Protein AF-A0A117M9Q7-F1 (afdb_monomer_lite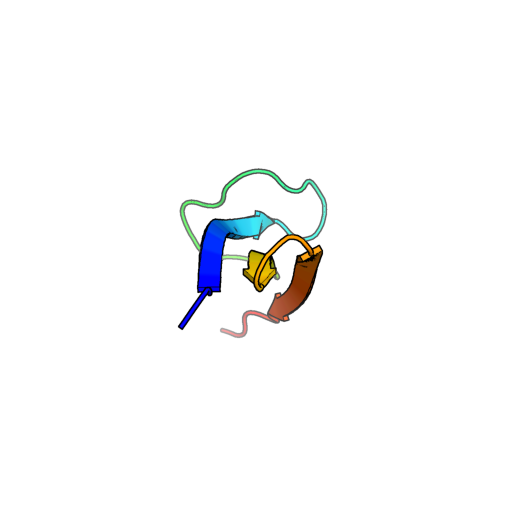)

Sequence (49 aa):
KHVFVDYIEIVDEKNLNPVERLDNDVILAIAVFVGKTRLIDNEVIRVRE

Structure (mmCIF, N/CA/C/O backbone):
data_AF-A0A117M9Q7-F1
#
_entry.id   AF-A0A117M9Q7-F1
#
loop_
_atom_site.group_PDB
_atom_site.id
_atom_site.type_symbol
_atom_site.label_atom_id
_atom_site.label_alt_id
_atom_site.label_comp_id
_atom_site.label_asym_id
_atom_site.label_entity_id
_atom_site.label_seq_id
_atom_site.pdbx_PDB_ins_code
_atom_site.Cartn_x
_atom_site.Cartn_y
_atom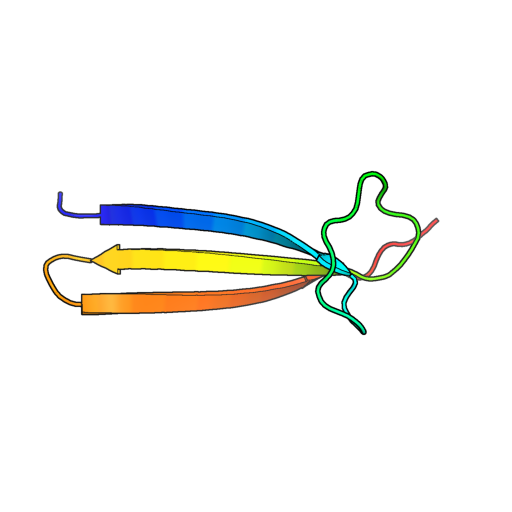_site.Cartn_z
_atom_site.occupancy
_atom_site.B_iso_or_equiv
_atom_site.auth_seq_id
_atom_site.auth_comp_id
_atom_site.auth_asym_id
_atom_site.auth_atom_id
_atom_site.pdbx_PDB_model_num
ATOM 1 N N . LYS A 1 1 ? -22.863 1.658 7.609 1.00 56.75 1 LYS A N 1
ATOM 2 C CA . LYS A 1 1 ? -21.889 1.997 6.541 1.00 56.75 1 LYS A CA 1
ATOM 3 C C . LYS A 1 1 ? -20.756 2.786 7.196 1.00 56.75 1 LYS A C 1
ATOM 5 O O . LYS A 1 1 ? -20.955 3.958 7.465 1.00 56.75 1 LYS A O 1
ATOM 10 N N . HIS A 1 2 ? -19.648 2.134 7.556 1.00 86.38 2 HIS A N 1
ATOM 11 C CA . HIS A 1 2 ? -18.524 2.748 8.285 1.00 86.38 2 HIS A CA 1
ATOM 12 C C . HIS A 1 2 ? -17.207 2.433 7.572 1.00 86.38 2 HIS A C 1
ATOM 14 O O . HIS A 1 2 ? -16.336 1.816 8.170 1.00 86.38 2 HIS A O 1
ATOM 20 N N . VAL A 1 3 ? -17.113 2.755 6.280 1.00 96.06 3 VAL A N 1
ATOM 21 C CA . VAL A 1 3 ? -15.858 2.622 5.530 1.00 96.06 3 VAL A CA 1
ATOM 22 C C . VAL A 1 3 ? -15.343 4.023 5.243 1.00 96.06 3 VAL A C 1
ATOM 24 O O . VAL A 1 3 ? -16.066 4.811 4.635 1.00 96.06 3 VAL A O 1
ATOM 27 N N . PHE A 1 4 ? -14.140 4.336 5.714 1.00 97.69 4 PHE A N 1
ATOM 28 C CA . PHE A 1 4 ? -13.468 5.613 5.481 1.00 97.69 4 PHE A CA 1
ATOM 29 C C . PHE A 1 4 ? -12.084 5.345 4.894 1.00 97.69 4 PHE A C 1
ATOM 31 O O . PHE A 1 4 ? -11.299 4.612 5.491 1.00 97.69 4 PHE A O 1
ATOM 38 N N . VAL A 1 5 ? -11.810 5.894 3.715 1.00 97.75 5 VAL A N 1
ATOM 39 C CA . VAL A 1 5 ? -10.515 5.740 3.046 1.00 97.75 5 VAL A CA 1
ATOM 40 C C . VAL A 1 5 ? -9.519 6.696 3.691 1.00 97.75 5 VAL A C 1
ATOM 42 O O . VAL A 1 5 ? -9.790 7.889 3.775 1.00 97.75 5 VAL A O 1
ATOM 45 N N . ASP A 1 6 ? -8.399 6.152 4.156 1.00 98.19 6 ASP A N 1
ATOM 46 C CA . ASP A 1 6 ? -7.265 6.911 4.687 1.00 98.19 6 ASP A CA 1
ATOM 47 C C . ASP A 1 6 ? -6.390 7.385 3.520 1.00 98.19 6 ASP A C 1
ATOM 49 O O . ASP A 1 6 ? -6.269 8.582 3.274 1.00 98.19 6 ASP A O 1
ATOM 53 N N . TYR A 1 7 ? -5.904 6.443 2.706 1.00 98.06 7 TYR A N 1
ATOM 54 C CA . TYR A 1 7 ? -5.226 6.752 1.451 1.00 98.06 7 TYR A CA 1
ATOM 55 C C . TYR A 1 7 ? -5.430 5.664 0.397 1.00 98.06 7 TYR A C 1
ATOM 57 O O . TYR A 1 7 ? -5.724 4.504 0.705 1.00 98.06 7 TYR A O 1
ATOM 65 N N . ILE A 1 8 ? -5.229 6.078 -0.852 1.00 97.81 8 ILE A N 1
ATOM 66 C CA . ILE A 1 8 ? -5.009 5.223 -2.016 1.00 97.81 8 ILE A CA 1
ATOM 67 C C . ILE A 1 8 ? -3.841 5.857 -2.765 1.00 97.81 8 ILE A C 1
ATOM 69 O O . ILE A 1 8 ? -3.956 6.995 -3.217 1.00 97.81 8 ILE A O 1
ATOM 73 N N . GLU A 1 9 ? -2.730 5.139 -2.873 1.00 97.44 9 GLU A N 1
ATOM 74 C CA . GLU A 1 9 ? -1.505 5.639 -3.497 1.00 97.44 9 GLU A CA 1
ATOM 75 C C . GLU A 1 9 ? -0.946 4.615 -4.480 1.00 97.44 9 GLU A C 1
ATOM 77 O O . GLU A 1 9 ? -1.056 3.405 -4.272 1.00 97.44 9 GLU A O 1
ATOM 82 N N . ILE A 1 10 ? -0.345 5.115 -5.559 1.00 97.38 10 ILE A N 1
ATOM 83 C CA . ILE A 1 10 ? 0.450 4.316 -6.489 1.00 97.38 10 ILE A CA 1
ATOM 84 C C . ILE A 1 10 ? 1.888 4.794 -6.363 1.00 97.38 10 ILE A C 1
ATOM 86 O O . ILE A 1 10 ? 2.172 5.981 -6.545 1.00 97.38 10 ILE A O 1
ATOM 90 N N . VAL A 1 11 ? 2.780 3.870 -6.039 1.00 97.19 11 VAL A N 1
ATOM 91 C CA . VAL A 1 11 ? 4.190 4.158 -5.772 1.00 97.19 11 VAL A CA 1
ATOM 92 C C . VAL A 1 11 ? 5.091 3.171 -6.500 1.00 97.19 11 VAL A C 1
ATOM 94 O O . VAL A 1 11 ? 4.669 2.069 -6.848 1.00 97.19 11 VAL A O 1
ATOM 97 N N . ASP A 1 12 ? 6.340 3.559 -6.732 1.00 96.38 12 ASP A N 1
ATOM 98 C CA . ASP A 1 12 ? 7.359 2.674 -7.300 1.00 96.38 12 ASP A CA 1
ATOM 99 C C . ASP A 1 12 ? 7.581 1.459 -6.381 1.00 96.38 12 ASP A C 1
ATOM 101 O O . ASP A 1 12 ? 7.722 1.615 -5.165 1.00 96.38 12 ASP A O 1
ATOM 105 N N . GLU A 1 13 ? 7.627 0.245 -6.945 1.00 96.31 13 GLU A N 1
ATOM 106 C CA . GLU A 1 13 ? 7.736 -0.996 -6.159 1.00 96.31 13 GLU A CA 1
ATOM 107 C C . GLU A 1 13 ? 9.009 -1.043 -5.294 1.00 96.31 13 GLU A C 1
ATOM 109 O O . GLU A 1 13 ? 9.010 -1.637 -4.215 1.00 96.3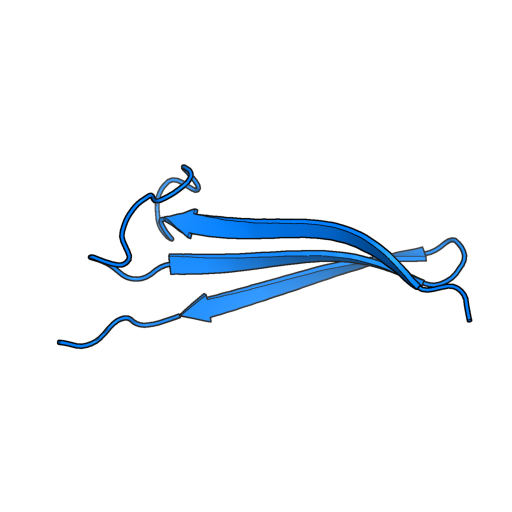1 13 GLU A O 1
ATOM 114 N N . LYS A 1 14 ? 10.109 -0.426 -5.744 1.00 94.94 14 LYS A N 1
ATOM 115 C CA . LYS A 1 14 ? 11.425 -0.575 -5.110 1.00 94.94 14 LYS A CA 1
ATOM 116 C C . LYS A 1 14 ? 11.686 0.472 -4.044 1.00 94.94 14 LYS A C 1
ATOM 118 O O . LYS A 1 14 ? 12.319 0.159 -3.037 1.00 94.94 14 LYS A O 1
ATOM 123 N N . ASN A 1 15 ? 11.284 1.716 -4.291 1.00 95.81 15 ASN A N 1
ATOM 124 C CA . ASN A 1 15 ? 11.617 2.841 -3.417 1.00 95.81 15 ASN A CA 1
ATOM 125 C C . ASN A 1 15 ? 10.402 3.511 -2.756 1.00 95.81 15 ASN A C 1
ATOM 127 O O . ASN A 1 15 ? 10.610 4.360 -1.892 1.00 95.81 15 ASN A O 1
ATOM 131 N N . LEU A 1 16 ? 9.172 3.111 -3.107 1.00 96.19 16 LEU A N 1
ATOM 132 C CA . LEU A 1 16 ? 7.911 3.654 -2.584 1.00 96.19 16 LEU A CA 1
ATOM 133 C C . LEU A 1 16 ? 7.723 5.162 -2.809 1.00 96.19 16 LEU A C 1
ATOM 135 O O . LEU A 1 16 ? 6.873 5.785 -2.172 1.00 96.19 16 LEU A O 1
ATOM 139 N N . ASN A 1 17 ? 8.485 5.763 -3.722 1.00 96.62 17 ASN A N 1
ATOM 140 C CA . ASN A 1 17 ? 8.258 7.145 -4.109 1.00 96.62 17 ASN A CA 1
ATOM 141 C C . ASN A 1 17 ? 7.004 7.240 -4.991 1.00 96.62 17 ASN A C 1
ATOM 143 O O . ASN A 1 17 ? 6.736 6.326 -5.780 1.00 96.62 17 ASN A O 1
ATOM 147 N N . PRO A 1 18 ? 6.258 8.355 -4.913 1.00 95.56 18 PRO A N 1
ATOM 148 C CA . PRO A 1 18 ? 5.173 8.631 -5.842 1.00 95.56 18 PRO A CA 1
ATOM 149 C C . PRO A 1 18 ? 5.660 8.579 -7.289 1.00 95.56 18 PRO A C 1
ATOM 151 O O . PRO A 1 18 ? 6.746 9.071 -7.608 1.00 95.56 18 PRO A O 1
ATOM 154 N N . VAL A 1 19 ? 4.836 8.016 -8.166 1.00 94.44 19 VAL A N 1
ATOM 155 C CA . VAL A 1 19 ? 5.126 7.940 -9.600 1.00 94.44 19 VAL A CA 1
ATOM 156 C C . VAL A 1 19 ? 4.199 8.865 -10.379 1.00 94.44 19 VAL A C 1
ATO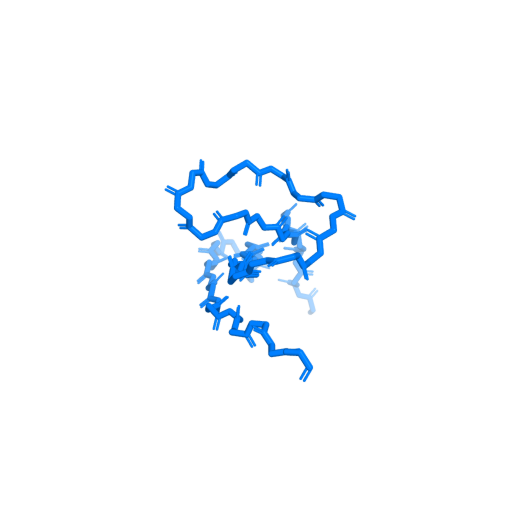M 158 O O . VAL A 1 19 ? 2.995 8.904 -10.143 1.00 94.44 19 VAL A O 1
ATOM 161 N N . GLU A 1 20 ? 4.753 9.611 -11.335 1.00 92.94 20 GLU A N 1
ATOM 162 C CA . GLU A 1 20 ? 3.956 10.412 -12.280 1.00 92.94 20 GLU A CA 1
ATOM 163 C C . GLU A 1 20 ? 3.555 9.605 -13.523 1.00 92.94 20 GLU A C 1
ATOM 165 O O . GLU A 1 20 ? 2.591 9.943 -14.212 1.00 92.94 20 GLU A O 1
ATOM 170 N N . ARG A 1 21 ? 4.310 8.540 -13.824 1.00 90.44 21 ARG A N 1
ATOM 171 C CA . ARG A 1 21 ? 4.124 7.656 -14.978 1.00 90.44 21 ARG A CA 1
ATOM 172 C C . ARG A 1 21 ? 4.346 6.206 -14.575 1.00 90.44 21 ARG A C 1
ATOM 174 O O . ARG A 1 21 ? 5.202 5.908 -13.747 1.0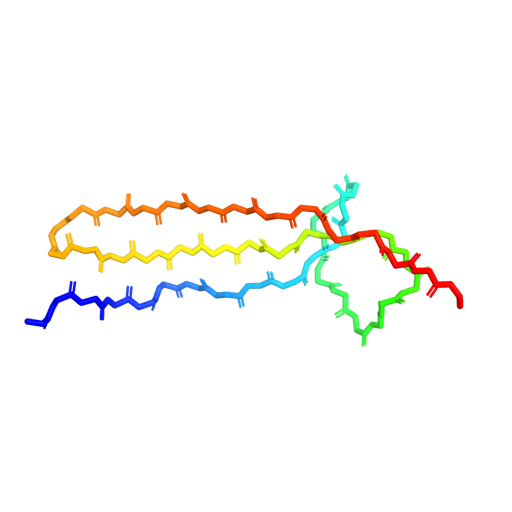0 90.44 21 ARG A O 1
ATOM 181 N N . LEU A 1 22 ? 3.577 5.313 -15.187 1.00 90.12 22 LEU A N 1
ATOM 182 C CA . LEU A 1 22 ? 3.677 3.871 -14.984 1.00 90.12 22 LEU A CA 1
ATOM 183 C C . LEU A 1 22 ? 4.704 3.296 -15.969 1.00 90.12 22 LEU A C 1
ATOM 185 O O . LEU A 1 22 ? 4.328 2.652 -16.937 1.00 90.12 22 LEU A O 1
ATOM 189 N N . ASP A 1 23 ? 5.987 3.595 -15.757 1.00 86.81 23 ASP A N 1
ATOM 190 C CA . ASP A 1 23 ? 7.080 3.137 -16.638 1.00 86.81 23 ASP A CA 1
ATOM 191 C C . ASP A 1 23 ? 7.745 1.836 -16.138 1.00 86.81 23 ASP A C 1
ATOM 193 O O . ASP A 1 23 ? 8.525 1.213 -16.851 1.00 86.81 23 ASP A O 1
ATOM 197 N N . ASN A 1 24 ? 7.461 1.430 -14.898 1.00 90.56 24 ASN A N 1
ATOM 198 C CA . ASN A 1 24 ? 7.969 0.214 -14.261 1.00 90.56 24 ASN A CA 1
ATOM 199 C C . ASN A 1 24 ? 6.862 -0.420 -13.411 1.00 90.56 24 ASN A C 1
ATOM 201 O O . ASN A 1 24 ? 5.782 0.151 -13.264 1.00 90.56 24 ASN A O 1
ATOM 205 N N . ASP A 1 25 ? 7.148 -1.576 -12.817 1.00 95.75 25 ASP A N 1
ATOM 206 C CA . ASP A 1 25 ? 6.265 -2.192 -11.830 1.00 95.75 25 ASP A CA 1
ATOM 207 C C . ASP A 1 25 ? 6.021 -1.256 -10.635 1.00 95.75 25 ASP A C 1
ATOM 209 O O . ASP A 1 25 ? 6.933 -0.599 -10.122 1.00 95.75 25 ASP A O 1
ATOM 213 N N . VAL A 1 26 ? 4.768 -1.204 -10.191 1.00 97.56 26 VAL A N 1
ATOM 214 C CA . VAL A 1 26 ? 4.306 -0.307 -9.124 1.00 97.56 26 VAL A CA 1
ATOM 215 C C . VAL A 1 26 ? 3.555 -1.078 -8.049 1.00 97.56 26 VAL A C 1
ATOM 217 O O . VAL A 1 26 ? 3.099 -2.199 -8.267 1.00 97.56 26 VAL A O 1
ATOM 220 N N . ILE A 1 27 ? 3.372 -0.451 -6.893 1.00 97.94 27 ILE A N 1
ATOM 221 C CA . ILE A 1 27 ? 2.483 -0.925 -5.835 1.00 97.94 27 ILE A CA 1
ATOM 222 C C . ILE A 1 27 ? 1.268 -0.003 -5.770 1.00 97.94 27 ILE A C 1
ATOM 224 O O . ILE A 1 27 ? 1.417 1.209 -5.620 1.00 97.94 27 ILE A O 1
ATOM 228 N N . LEU A 1 28 ? 0.068 -0.584 -5.835 1.00 97.56 28 LEU A N 1
ATOM 229 C CA . LEU A 1 28 ? -1.165 0.076 -5.411 1.00 97.56 28 LEU A CA 1
ATOM 230 C C . LEU A 1 28 ? -1.355 -0.199 -3.920 1.00 97.56 28 LEU A C 1
ATOM 232 O O . LEU A 1 28 ? -1.676 -1.323 -3.542 1.00 97.56 28 LEU A O 1
ATOM 236 N N . ALA A 1 29 ? -1.159 0.812 -3.079 1.00 98.06 29 ALA A N 1
ATOM 237 C CA . ALA A 1 29 ? -1.316 0.710 -1.634 1.00 98.06 29 ALA A CA 1
ATOM 238 C C . ALA A 1 29 ? -2.614 1.385 -1.183 1.00 98.06 29 ALA A C 1
ATOM 240 O O . ALA A 1 29 ? -2.915 2.513 -1.585 1.00 98.06 29 ALA A O 1
ATOM 241 N N . ILE A 1 30 ? -3.368 0.713 -0.312 1.00 98.44 30 ILE A N 1
ATOM 242 C CA . ILE A 1 30 ? -4.590 1.260 0.275 1.00 98.44 30 ILE A CA 1
ATOM 243 C C . ILE A 1 30 ? -4.599 1.123 1.794 1.00 98.44 30 ILE A C 1
ATOM 245 O O . ILE A 1 30 ? -4.132 0.138 2.371 1.00 98.44 30 ILE A O 1
ATOM 249 N N . ALA A 1 31 ? -5.227 2.096 2.444 1.00 98.44 31 ALA A N 1
ATOM 250 C CA . ALA A 1 31 ? -5.609 2.000 3.841 1.00 98.44 31 ALA A CA 1
ATOM 251 C C . ALA A 1 31 ? -7.048 2.476 4.028 1.00 98.44 31 ALA A C 1
ATOM 253 O O . ALA A 1 31 ? -7.445 3.536 3.542 1.00 98.44 31 ALA A O 1
ATOM 254 N N . VAL A 1 32 ? -7.842 1.688 4.753 1.00 98.38 32 VAL A N 1
ATOM 255 C CA . VAL A 1 32 ? -9.253 1.982 5.018 1.00 98.38 32 VAL A CA 1
ATOM 256 C C . VAL A 1 32 ? -9.617 1.668 6.465 1.00 98.38 32 VAL A C 1
ATOM 258 O O . VAL A 1 32 ? -9.203 0.661 7.034 1.00 98.38 32 VAL A O 1
ATOM 261 N N . PHE A 1 33 ? -10.443 2.508 7.072 1.00 98.19 33 PHE A N 1
ATOM 262 C CA . PHE A 1 33 ? -11.084 2.225 8.349 1.00 98.19 33 PHE A CA 1
ATOM 263 C C . PHE A 1 33 ? -12.428 1.540 8.117 1.00 98.19 33 PHE A C 1
ATOM 265 O O . PHE A 1 33 ? -13.288 2.097 7.439 1.00 98.19 33 PHE A O 1
ATOM 272 N N . VAL A 1 34 ? -12.627 0.365 8.718 1.00 97.50 34 VAL A N 1
ATOM 273 C CA . VAL A 1 34 ? -13.910 -0.344 8.813 1.00 97.50 34 VAL A CA 1
ATOM 274 C C . VAL A 1 34 ? -14.379 -0.292 10.268 1.00 97.50 34 VAL A C 1
ATOM 276 O O . VAL A 1 34 ? -13.896 -1.020 11.138 1.00 97.50 34 VAL A O 1
ATOM 279 N N . GLY A 1 35 ? -15.307 0.618 10.564 1.00 95.81 35 GLY A N 1
ATOM 280 C CA . GLY A 1 35 ? -15.660 0.952 11.944 1.00 95.81 35 GLY A CA 1
ATOM 281 C C . GLY A 1 35 ? -14.478 1.607 12.661 1.00 95.81 35 GLY A C 1
ATOM 282 O O . GLY A 1 35 ? -14.063 2.698 12.287 1.00 95.81 35 GLY A O 1
ATOM 283 N N . LYS A 1 36 ? -13.945 0.948 13.698 1.00 95.75 36 LYS A N 1
ATOM 284 C CA . LYS A 1 36 ? -12.742 1.396 14.429 1.00 95.75 36 LYS A CA 1
ATOM 285 C C . LYS A 1 36 ? -11.457 0.712 13.952 1.00 95.75 36 LYS A C 1
ATOM 287 O O . LYS A 1 36 ? -10.372 1.123 14.349 1.00 95.75 36 LYS A O 1
ATOM 292 N N . THR A 1 37 ? -11.574 -0.344 13.149 1.00 97.56 37 THR A N 1
ATOM 293 C CA . THR A 1 37 ? -10.432 -1.148 12.708 1.00 97.56 37 THR A CA 1
ATOM 294 C C . THR A 1 37 ? -9.837 -0.546 11.444 1.00 97.56 37 THR A C 1
ATOM 296 O O . THR A 1 37 ? -10.569 -0.302 10.488 1.00 97.56 37 THR A O 1
ATOM 299 N N . ARG A 1 38 ? -8.518 -0.334 11.421 1.00 98.19 38 ARG A N 1
ATOM 300 C CA . ARG A 1 38 ? -7.779 0.096 10.227 1.00 98.19 38 ARG A CA 1
ATOM 301 C C . ARG A 1 38 ? -7.222 -1.127 9.505 1.00 98.19 38 ARG A C 1
ATOM 303 O O . ARG A 1 38 ? -6.446 -1.877 10.091 1.00 98.19 38 ARG A O 1
ATOM 310 N N . LEU A 1 39 ? -7.632 -1.318 8.260 1.00 98.44 39 LEU A N 1
ATOM 311 C CA . LEU A 1 39 ? -7.155 -2.366 7.367 1.00 98.44 39 LEU A CA 1
ATOM 312 C C . LEU A 1 39 ? -6.221 -1.741 6.331 1.00 98.44 39 LEU A C 1
ATOM 314 O O . LEU A 1 39 ? -6.453 -0.617 5.883 1.00 98.44 39 LEU A O 1
ATOM 318 N N . ILE A 1 40 ? -5.174 -2.474 5.973 1.00 98.50 40 ILE A N 1
ATOM 319 C CA . ILE A 1 40 ? -4.291 -2.142 4.857 1.00 98.50 40 ILE A CA 1
AT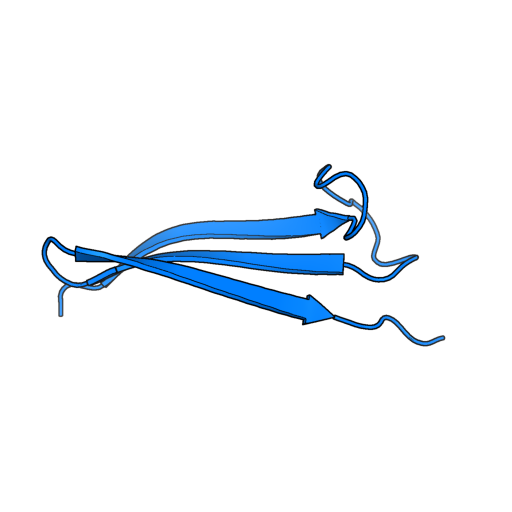OM 320 C C . ILE A 1 40 ? -4.327 -3.289 3.865 1.00 98.50 40 ILE A C 1
ATOM 322 O O . ILE A 1 40 ? -4.508 -4.440 4.267 1.00 98.50 40 ILE A O 1
ATOM 326 N N . ASP A 1 41 ? -4.132 -2.963 2.599 1.00 98.44 41 ASP A N 1
ATOM 327 C CA . ASP A 1 41 ? -3.854 -3.946 1.565 1.00 98.44 41 ASP A CA 1
ATOM 328 C C . ASP A 1 41 ? -2.968 -3.308 0.498 1.00 98.44 41 ASP A C 1
ATOM 330 O O . ASP A 1 41 ? -2.905 -2.079 0.377 1.00 98.44 41 ASP A O 1
ATOM 334 N N . ASN A 1 42 ? -2.254 -4.133 -0.251 1.00 98.25 42 ASN A N 1
ATOM 335 C CA . ASN A 1 42 ? -1.508 -3.677 -1.409 1.00 98.25 42 ASN A CA 1
ATOM 336 C C . ASN A 1 42 ? -1.448 -4.761 -2.480 1.00 98.25 42 ASN A C 1
ATOM 338 O O . ASN A 1 42 ? -1.486 -5.945 -2.169 1.00 98.25 42 ASN A O 1
ATOM 342 N N . GLU A 1 43 ? -1.321 -4.330 -3.731 1.00 98.06 43 GLU A N 1
ATOM 343 C CA . GLU A 1 43 ? -1.102 -5.224 -4.864 1.00 98.06 43 GLU A CA 1
ATOM 344 C C . GLU A 1 43 ? 0.063 -4.710 -5.704 1.00 98.06 43 GLU A C 1
ATOM 346 O O . GLU A 1 43 ? 0.156 -3.511 -5.998 1.00 98.06 43 GLU A O 1
ATOM 351 N N . VAL A 1 44 ? 0.939 -5.627 -6.114 1.00 97.00 44 VAL A N 1
ATOM 352 C CA . VAL A 1 44 ? 2.001 -5.309 -7.064 1.00 97.00 44 VAL A CA 1
ATOM 353 C C . VAL A 1 44 ? 1.460 -5.410 -8.484 1.00 97.00 44 VAL A C 1
ATOM 355 O O . VAL A 1 44 ? 1.067 -6.481 -8.947 1.00 97.00 44 VAL A O 1
ATOM 358 N N . ILE A 1 45 ? 1.493 -4.296 -9.206 1.00 96.38 45 ILE A N 1
ATOM 359 C CA . ILE A 1 45 ? 1.031 -4.204 -10.586 1.00 96.38 45 ILE A CA 1
ATOM 360 C C . ILE A 1 45 ? 2.242 -4.293 -11.508 1.00 96.38 45 ILE A C 1
ATOM 362 O O . ILE A 1 45 ? 3.121 -3.432 -11.491 1.00 96.38 45 ILE A O 1
ATOM 366 N N . ARG A 1 46 ? 2.254 -5.338 -12.341 1.00 94.94 46 ARG A N 1
ATOM 367 C CA . ARG A 1 46 ? 3.269 -5.528 -13.377 1.00 94.94 46 ARG A CA 1
ATOM 368 C C . ARG A 1 46 ? 2.886 -4.742 -14.621 1.00 94.94 46 ARG A C 1
ATOM 370 O O . ARG A 1 46 ? 1.906 -5.098 -15.281 1.00 94.94 46 ARG A O 1
ATOM 377 N N . VAL A 1 47 ? 3.631 -3.689 -14.937 1.00 88.19 47 VAL A N 1
ATOM 378 C CA . VAL A 1 47 ? 3.359 -2.881 -16.130 1.00 88.19 47 VAL A CA 1
ATOM 379 C C . VAL A 1 47 ? 4.026 -3.558 -17.322 1.00 88.19 47 VAL A C 1
ATOM 381 O O . VAL A 1 47 ? 5.217 -3.854 -17.299 1.00 88.19 47 VAL A O 1
ATOM 384 N N . ARG A 1 48 ? 3.239 -3.867 -18.354 1.00 80.62 48 ARG A N 1
ATOM 385 C CA . ARG A 1 48 ? 3.730 -4.432 -19.615 1.00 80.62 48 ARG A CA 1
ATOM 386 C C . ARG A 1 48 ? 3.616 -3.374 -20.704 1.00 80.62 48 ARG A C 1
ATOM 388 O O . ARG A 1 48 ? 2.689 -2.568 -20.655 1.00 80.62 48 ARG A O 1
ATOM 395 N N . GLU A 1 49 ? 4.547 -3.415 -21.650 1.00 62.75 49 GLU A N 1
ATOM 396 C CA . GLU A 1 49 ? 4.482 -2.643 -22.900 1.00 62.75 49 GLU A CA 1
ATOM 397 C C . GLU A 1 49 ? 3.266 -3.026 -23.757 1.00 62.75 49 GLU A C 1
ATOM 399 O O . GLU A 1 49 ? 2.889 -4.226 -23.765 1.00 62.75 49 GLU A O 1
#

Radius of gyration: 12.83 Å; chains: 1; bounding box: 34×16×37 Å

Secondary structure (DSSP, 8-state):
--EEEEEEEEEETTT--B-SS-SS-EEEEEEEEETTEEEEEEEEE----

pLDDT: mean 94.17, std 8.04, range [56.75, 98.5]

Foldseek 3Di:
DAKDWPDWAKAQPPPRHGDPDPPAWIKTKTWIDDPNDIDIDIDIDGDDD